Protein AF-A0A928SRW7-F1 (afdb_monomer_lite)

Sequence (64 aa):
MKLAIDLSEAQSEALLARAKTLGVSPEELALAAVAEALASPSDEFRSHAEQLLLKNAELYRRLA

Radius of gyration: 19.48 Å; chains: 1; bounding box: 41×30×47 Å

Secondary structure (DSSP, 8-state):
-----PPPHHHHHHHHHHHHHHTS-HHHHHHHHHHHHH-PPPHHHHHHHHHHHHHHHHHHHHH-

Foldseek 3Di:
DDDDDDDDPVRVVVLCVVCVVVVHDSVVVVVVVVVVVPDDDPVVNVVVVVVVVVVVVVVVVVVD

Structure (mmCIF, N/CA/C/O backbone):
data_AF-A0A928SRW7-F1
#
_entry.id   AF-A0A928SRW7-F1
#
loop_
_atom_site.group_PDB
_atom_site.id
_atom_site.type_symbol
_atom_site.label_atom_id
_atom_site.label_alt_id
_atom_site.label_comp_id
_atom_site.label_asym_id
_atom_site.label_entity_id
_atom_site.label_seq_id
_atom_site.pdbx_PDB_ins_code
_atom_site.Cartn_x
_atom_site.Cartn_y
_atom_site.Cartn_z
_atom_site.occupancy
_atom_site.B_iso_or_equiv
_atom_site.auth_seq_id
_atom_site.auth_comp_id
_atom_site.auth_asym_id
_atom_site.auth_atom_id
_atom_site.pdbx_PDB_model_num
ATOM 1 N N . MET A 1 1 ? -6.457 -16.845 2.849 1.00 84.88 1 MET A N 1
ATOM 2 C CA . MET A 1 1 ? -5.963 -16.953 4.244 1.00 84.88 1 MET A CA 1
ATOM 3 C C . MET A 1 1 ? -6.349 -15.686 5.001 1.00 84.88 1 MET A C 1
ATOM 5 O O . MET A 1 1 ? -6.655 -14.706 4.335 1.00 84.88 1 MET A O 1
ATOM 9 N N . LYS A 1 2 ? -6.352 -15.681 6.339 1.00 85.50 2 LYS A N 1
ATOM 10 C CA . LYS A 1 2 ? -6.466 -14.442 7.131 1.00 85.50 2 LYS A CA 1
ATOM 11 C C . LYS A 1 2 ? -5.087 -14.084 7.678 1.00 85.50 2 LYS A C 1
ATOM 13 O O . LYS A 1 2 ? -4.399 -14.972 8.172 1.00 85.50 2 LYS A O 1
ATOM 18 N N . LEU A 1 3 ? -4.700 -12.819 7.553 1.00 87.19 3 LEU A N 1
ATOM 19 C CA . LEU A 1 3 ? -3.431 -12.286 8.037 1.00 87.19 3 LEU A CA 1
ATOM 20 C C . LEU A 1 3 ? -3.741 -11.171 9.038 1.00 87.19 3 LEU A C 1
ATOM 22 O O . LEU A 1 3 ? -4.445 -10.227 8.692 1.00 87.19 3 LEU A O 1
ATOM 26 N N . ALA A 1 4 ? -3.251 -11.310 10.268 1.00 93.19 4 ALA A N 1
ATOM 27 C CA . ALA A 1 4 ? -3.275 -10.244 11.261 1.00 93.19 4 ALA A CA 1
ATOM 28 C C . ALA A 1 4 ? -1.898 -9.575 11.266 1.00 93.19 4 ALA A C 1
ATOM 30 O O . ALA A 1 4 ? -0.883 -10.269 11.331 1.00 93.19 4 ALA A O 1
ATOM 31 N N . ILE A 1 5 ? -1.877 -8.250 11.153 1.00 89.69 5 ILE A N 1
ATOM 32 C CA . ILE A 1 5 ? -0.663 -7.436 11.170 1.00 89.69 5 ILE A CA 1
ATOM 33 C C . ILE A 1 5 ? -0.834 -6.321 12.188 1.00 89.69 5 ILE A C 1
ATOM 35 O O . ILE A 1 5 ? -1.880 -5.675 12.229 1.00 89.69 5 ILE A O 1
ATOM 39 N N . ASP A 1 6 ? 0.207 -6.093 12.978 1.00 95.25 6 ASP A N 1
ATOM 40 C CA . ASP A 1 6 ? 0.269 -4.943 13.864 1.00 95.25 6 ASP A CA 1
ATOM 41 C C . ASP A 1 6 ? 0.781 -3.743 13.070 1.00 95.25 6 ASP A C 1
ATOM 43 O O . ASP A 1 6 ? 1.855 -3.783 12.463 1.00 95.25 6 ASP A O 1
ATOM 47 N N . LEU A 1 7 ? -0.010 -2.676 13.059 1.00 95.38 7 LEU A N 1
ATOM 48 C CA . LEU A 1 7 ? 0.362 -1.395 12.476 1.00 95.38 7 LEU A CA 1
ATOM 49 C C . LEU A 1 7 ? 0.738 -0.437 13.599 1.00 95.38 7 LEU A C 1
ATOM 51 O O . LEU A 1 7 ? 0.107 -0.427 14.658 1.00 95.38 7 LEU A O 1
ATOM 55 N N . SER A 1 8 ? 1.733 0.415 13.358 1.00 97.94 8 SER A N 1
ATOM 56 C CA . SER A 1 8 ? 1.927 1.566 14.234 1.00 97.94 8 SER A CA 1
ATOM 57 C C . SER A 1 8 ? 0.703 2.486 14.173 1.00 97.94 8 SER A C 1
ATOM 59 O O . SER A 1 8 ? -0.084 2.457 13.219 1.00 97.94 8 SER A O 1
ATOM 61 N N . GLU A 1 9 ? 0.545 3.338 15.182 1.00 97.44 9 GLU A N 1
ATOM 62 C CA . GLU A 1 9 ? -0.537 4.326 15.224 1.00 97.44 9 GLU A CA 1
ATOM 63 C C . GLU A 1 9 ? -0.529 5.210 13.965 1.00 97.44 9 GLU A C 1
ATOM 65 O O . GLU A 1 9 ? -1.531 5.295 13.259 1.00 97.44 9 GLU A O 1
ATOM 70 N N . ALA A 1 10 ? 0.645 5.725 13.583 1.00 97.69 10 ALA A N 1
ATOM 71 C CA . ALA A 1 10 ? 0.813 6.533 12.375 1.00 97.69 10 ALA A CA 1
ATOM 72 C C . ALA A 1 10 ? 0.438 5.782 11.079 1.00 97.69 10 ALA A C 1
ATOM 74 O O . ALA A 1 10 ? -0.160 6.361 10.172 1.00 97.69 10 ALA A O 1
ATOM 75 N N . GLN A 1 11 ? 0.770 4.490 10.971 1.00 97.06 11 GLN A N 1
ATOM 76 C CA . GLN A 1 11 ? 0.385 3.671 9.813 1.00 97.06 11 GLN A CA 1
ATOM 77 C C . GLN A 1 11 ? -1.130 3.444 9.761 1.00 97.06 11 GLN A C 1
ATOM 79 O O . GLN A 1 11 ? -1.724 3.499 8.683 1.00 97.06 11 GLN A O 1
ATOM 84 N N . SER A 1 12 ? -1.752 3.229 10.921 1.00 97.00 12 SER A N 1
ATOM 85 C CA . SER A 1 12 ? -3.199 3.041 11.046 1.00 97.00 12 SER A CA 1
ATOM 86 C C . SER A 1 12 ? -3.960 4.302 10.639 1.00 97.00 12 SER A C 1
ATOM 88 O O . SER A 1 12 ? -4.890 4.234 9.834 1.00 97.00 12 SER A O 1
ATOM 90 N N . GLU A 1 13 ? -3.528 5.467 11.126 1.00 98.00 13 GLU A N 1
ATOM 91 C CA . GLU A 1 13 ? -4.112 6.761 10.762 1.00 98.00 13 GLU A CA 1
ATOM 92 C C . GLU A 1 13 ? -3.984 7.046 9.263 1.00 98.00 13 GLU A C 1
ATOM 94 O O . GLU A 1 13 ? -4.959 7.440 8.617 1.00 98.00 13 GLU A O 1
ATOM 99 N N . ALA A 1 14 ? -2.806 6.798 8.685 1.00 97.69 14 ALA A N 1
ATOM 100 C CA . ALA A 1 14 ? -2.570 6.996 7.261 1.00 97.69 14 ALA A CA 1
ATOM 101 C C . ALA A 1 14 ? -3.467 6.094 6.395 1.00 97.69 14 ALA A C 1
ATOM 103 O O . ALA A 1 14 ? -4.050 6.566 5.413 1.00 97.69 14 ALA A O 1
ATOM 104 N N . LEU A 1 15 ? -3.620 4.817 6.768 1.00 97.25 15 LEU A N 1
ATOM 105 C CA . LEU A 1 15 ? -4.490 3.874 6.064 1.00 97.25 15 LEU A CA 1
ATOM 106 C C . LEU A 1 15 ? -5.957 4.320 6.128 1.00 97.25 15 LEU A C 1
ATOM 108 O O . LEU A 1 15 ? -6.624 4.382 5.094 1.00 97.25 15 LEU A O 1
ATOM 112 N N . LEU A 1 16 ? -6.438 4.690 7.319 1.00 97.94 16 LEU A N 1
ATOM 113 C CA . LEU A 1 16 ? -7.803 5.180 7.532 1.00 97.94 16 LEU A CA 1
ATOM 114 C C . LEU A 1 16 ? -8.086 6.443 6.715 1.00 97.94 16 LEU A C 1
ATOM 116 O O . LEU A 1 16 ? -9.109 6.529 6.032 1.00 97.94 16 LEU A O 1
ATOM 120 N N . ALA A 1 17 ? -7.172 7.414 6.747 1.00 98.25 17 ALA A N 1
ATOM 121 C CA . ALA A 1 17 ? -7.308 8.652 5.991 1.00 98.25 17 ALA A CA 1
ATOM 122 C C . ALA A 1 17 ? -7.359 8.385 4.481 1.00 98.25 17 ALA A C 1
ATOM 124 O O . ALA A 1 17 ? -8.200 8.944 3.774 1.00 98.25 17 ALA A O 1
ATOM 125 N N . ARG A 1 18 ? -6.494 7.496 3.978 1.00 97.69 18 ARG A N 1
ATOM 126 C CA . ARG A 1 18 ? -6.445 7.172 2.551 1.00 97.69 18 ARG A CA 1
ATOM 127 C C . ARG A 1 18 ? -7.687 6.418 2.088 1.00 97.69 18 ARG A C 1
ATOM 1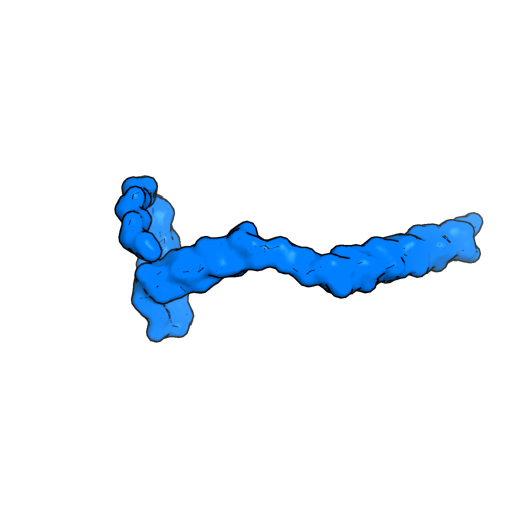29 O O . ARG A 1 18 ? -8.230 6.768 1.039 1.00 97.69 18 ARG A O 1
ATOM 136 N N . ALA A 1 19 ? -8.143 5.441 2.869 1.00 98.00 19 ALA A N 1
ATOM 137 C CA . ALA A 1 19 ? -9.356 4.675 2.603 1.00 98.00 19 ALA A CA 1
ATOM 138 C C . ALA A 1 19 ? -10.586 5.592 2.572 1.00 98.00 19 ALA A C 1
ATOM 140 O O . ALA A 1 19 ? -11.360 5.562 1.616 1.00 98.00 19 ALA A O 1
ATOM 141 N N . LYS A 1 20 ? -10.686 6.515 3.539 1.00 98.19 20 LYS A N 1
ATOM 142 C CA . LYS A 1 20 ? -11.745 7.529 3.590 1.00 98.19 20 LYS A CA 1
ATOM 143 C C . LYS A 1 20 ? -11.774 8.406 2.339 1.00 98.19 20 LYS A C 1
ATOM 145 O O . LYS A 1 20 ? -12.844 8.611 1.776 1.00 98.19 20 LYS A O 1
ATOM 150 N N . THR A 1 21 ? -10.623 8.902 1.885 1.00 98.12 21 THR A N 1
ATOM 151 C CA . THR A 1 21 ? -10.540 9.716 0.658 1.00 98.12 21 THR A CA 1
ATOM 152 C C . THR A 1 21 ? -10.964 8.936 -0.589 1.00 98.12 21 THR A C 1
ATOM 154 O O . THR A 1 21 ? -11.484 9.526 -1.530 1.00 98.12 21 THR A O 1
ATOM 157 N N . LEU A 1 22 ? -10.743 7.621 -0.606 1.00 96.81 22 LEU A N 1
ATOM 158 C CA . LEU A 1 22 ? -11.121 6.740 -1.714 1.00 96.81 22 LEU A CA 1
ATOM 159 C C . LEU A 1 22 ? -12.549 6.185 -1.602 1.00 96.81 22 LEU A C 1
ATOM 161 O O . LEU A 1 22 ? -13.030 5.594 -2.563 1.00 96.81 22 LEU A O 1
ATOM 165 N N . GLY A 1 23 ? -13.225 6.370 -0.464 1.00 97.81 23 GLY A N 1
ATOM 166 C CA . GLY A 1 23 ? -14.567 5.837 -0.227 1.00 97.81 23 GLY A CA 1
ATOM 167 C C . GLY A 1 23 ? -14.620 4.311 -0.105 1.00 97.81 23 GLY A C 1
ATOM 168 O O . GLY A 1 23 ? -15.663 3.726 -0.377 1.00 97.81 23 GLY A O 1
ATOM 169 N N . VAL A 1 24 ? -13.512 3.679 0.287 1.00 98.12 24 VAL A N 1
ATOM 170 C CA . VAL A 1 24 ? -13.388 2.221 0.477 1.00 98.12 24 VAL A CA 1
ATOM 171 C C . VAL A 1 24 ? -13.078 1.895 1.933 1.00 98.12 24 VAL A C 1
ATOM 173 O O . VAL A 1 24 ? -12.708 2.782 2.711 1.00 98.12 24 VAL A O 1
ATOM 176 N N . SER A 1 25 ? -13.203 0.626 2.319 1.00 97.88 25 SER A N 1
ATOM 177 C CA . SER A 1 25 ? -12.784 0.191 3.651 1.00 97.88 25 SER A CA 1
ATOM 178 C C . SER A 1 25 ? -11.245 0.146 3.769 1.00 97.88 25 SER A C 1
ATOM 180 O O . SER A 1 25 ? -10.545 -0.067 2.772 1.00 97.88 25 SER A O 1
ATOM 182 N N . PRO A 1 26 ? -10.673 0.328 4.976 1.00 96.38 26 PRO A N 1
ATOM 183 C CA . PRO A 1 26 ? -9.237 0.147 5.207 1.00 96.38 26 PRO A CA 1
ATOM 184 C C . PRO A 1 26 ? -8.733 -1.239 4.790 1.00 96.38 26 PRO A C 1
ATOM 186 O O . PRO A 1 26 ? -7.640 -1.359 4.244 1.00 96.38 26 PRO A O 1
ATOM 189 N N . GLU A 1 27 ? -9.538 -2.278 5.014 1.00 95.31 27 GLU A N 1
ATOM 190 C CA . GLU A 1 27 ? -9.238 -3.661 4.645 1.00 95.31 27 GLU A CA 1
ATOM 191 C C . GLU A 1 27 ? -9.221 -3.858 3.127 1.00 95.31 27 GLU A C 1
ATOM 193 O O . GLU A 1 27 ? -8.325 -4.525 2.611 1.00 95.31 27 GLU A O 1
ATOM 198 N N . GLU A 1 28 ? -10.173 -3.263 2.404 1.00 96.25 28 GLU A N 1
ATOM 199 C CA . GLU A 1 28 ? -10.214 -3.298 0.937 1.00 96.25 28 GLU A CA 1
ATOM 200 C C . GLU A 1 28 ? -8.986 -2.612 0.336 1.00 96.25 28 GLU A C 1
ATOM 202 O O . GLU A 1 28 ? -8.337 -3.161 -0.558 1.00 96.25 28 GLU A O 1
ATOM 207 N N . LEU A 1 29 ? -8.619 -1.444 0.870 1.00 96.62 29 LEU A N 1
ATOM 208 C CA . LEU A 1 29 ? -7.416 -0.730 0.454 1.00 96.62 29 LEU A CA 1
ATOM 209 C C . LEU A 1 29 ? -6.145 -1.533 0.763 1.00 96.62 29 LEU A C 1
ATOM 211 O O . LEU A 1 29 ? -5.261 -1.631 -0.088 1.00 96.62 29 LEU A O 1
ATOM 215 N N . ALA A 1 30 ? -6.050 -2.129 1.954 1.00 94.94 30 ALA A N 1
ATOM 216 C CA . ALA A 1 30 ? -4.905 -2.947 2.338 1.00 94.94 30 ALA A CA 1
ATOM 217 C C . ALA A 1 30 ? -4.768 -4.184 1.437 1.00 94.94 30 ALA A C 1
ATOM 219 O O . ALA A 1 30 ? -3.666 -4.514 1.001 1.00 94.94 30 ALA A O 1
ATOM 220 N N . LEU A 1 31 ? -5.885 -4.839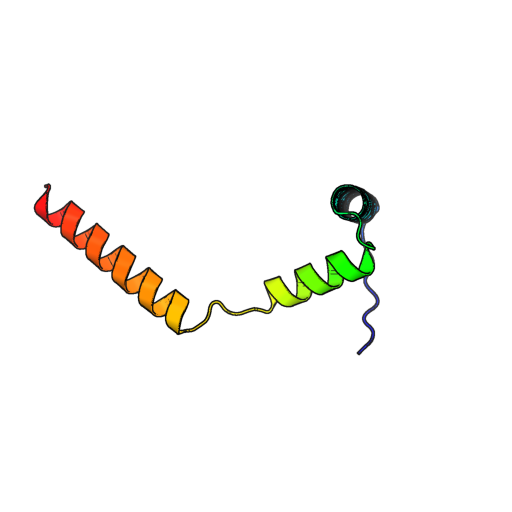 1.105 1.00 93.56 31 LEU A N 1
ATOM 221 C CA . LEU A 1 31 ? -5.900 -5.981 0.196 1.00 93.56 31 LEU A CA 1
ATOM 222 C C . LEU A 1 31 ? -5.438 -5.588 -1.212 1.00 93.56 31 LEU A C 1
ATOM 224 O O . LEU A 1 31 ? -4.619 -6.296 -1.798 1.00 93.56 31 LEU A O 1
ATOM 228 N N . ALA A 1 32 ? -5.924 -4.461 -1.737 1.00 93.50 32 ALA A N 1
ATOM 229 C CA . ALA A 1 32 ? -5.504 -3.944 -3.037 1.00 93.50 32 ALA A CA 1
ATOM 230 C C . ALA A 1 32 ? -4.003 -3.617 -3.056 1.00 93.50 32 ALA A C 1
ATOM 232 O O . ALA A 1 32 ? -3.303 -4.016 -3.982 1.00 93.50 32 ALA A O 1
ATOM 233 N N . ALA A 1 33 ? -3.491 -2.978 -2.001 1.00 92.06 33 ALA A N 1
ATOM 234 C CA . ALA A 1 33 ? -2.071 -2.666 -1.875 1.00 92.06 33 ALA A CA 1
ATOM 235 C C . ALA A 1 33 ? -1.196 -3.930 -1.814 1.00 92.06 33 ALA A C 1
ATOM 237 O O . ALA A 1 33 ? -0.137 -3.972 -2.433 1.00 92.06 33 ALA A O 1
ATOM 238 N N . VAL A 1 34 ? -1.637 -4.981 -1.110 1.00 92.19 34 VAL A N 1
ATOM 239 C CA . VAL A 1 34 ? -0.940 -6.279 -1.095 1.00 92.19 34 VAL A CA 1
ATOM 240 C C . VAL A 1 34 ? -0.968 -6.931 -2.477 1.00 92.19 34 VAL A C 1
ATOM 242 O O . VAL A 1 34 ? 0.055 -7.438 -2.927 1.00 92.19 34 VAL A O 1
ATOM 245 N N . ALA A 1 35 ? -2.113 -6.910 -3.162 1.00 90.44 35 ALA A N 1
ATOM 246 C CA . ALA A 1 35 ? -2.230 -7.456 -4.511 1.00 90.44 35 ALA A CA 1
ATOM 247 C C . ALA A 1 35 ? -1.304 -6.729 -5.495 1.00 90.44 35 ALA A C 1
ATOM 249 O O . ALA A 1 35 ? -0.626 -7.379 -6.284 1.00 90.44 35 ALA A O 1
ATOM 250 N N . GLU A 1 36 ? -1.227 -5.403 -5.406 1.00 88.69 36 GLU A N 1
ATOM 251 C CA . GLU A 1 36 ? -0.337 -4.584 -6.226 1.00 88.69 36 GLU A CA 1
ATOM 252 C C . GLU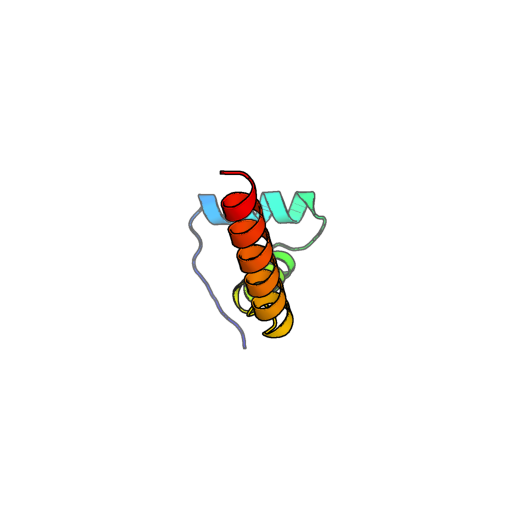 A 1 36 ? 1.140 -4.816 -5.885 1.00 88.69 36 GLU A C 1
ATOM 254 O O . GLU A 1 36 ? 1.953 -4.996 -6.785 1.00 88.69 36 GLU A O 1
ATOM 259 N N . ALA A 1 37 ? 1.492 -4.915 -4.601 1.00 87.56 37 ALA A N 1
ATOM 260 C CA . ALA A 1 37 ? 2.859 -5.220 -4.177 1.00 87.56 37 ALA A CA 1
ATOM 261 C C . ALA A 1 37 ? 3.333 -6.612 -4.636 1.00 87.56 37 ALA A C 1
ATOM 263 O O . ALA A 1 37 ? 4.523 -6.816 -4.873 1.00 87.56 37 ALA A O 1
ATOM 264 N N . LEU A 1 38 ? 2.411 -7.574 -4.745 1.00 87.25 38 LEU A N 1
ATOM 265 C CA . LEU A 1 38 ? 2.684 -8.930 -5.230 1.00 87.25 38 LEU A CA 1
ATOM 266 C C . LEU A 1 38 ? 2.554 -9.064 -6.749 1.00 87.25 38 LEU A C 1
ATOM 268 O O . LEU A 1 38 ? 2.998 -10.070 -7.310 1.00 87.25 38 LEU A O 1
ATOM 272 N N . ALA A 1 39 ? 1.969 -8.077 -7.426 1.00 84.50 39 ALA A N 1
ATOM 273 C CA . ALA A 1 39 ? 1.930 -8.052 -8.872 1.00 84.50 39 ALA A CA 1
ATOM 274 C C . ALA A 1 39 ? 3.359 -7.846 -9.388 1.00 84.50 39 ALA A C 1
ATOM 276 O O . ALA A 1 39 ? 3.916 -6.750 -9.342 1.00 84.50 39 ALA A O 1
ATOM 277 N N . SER A 1 40 ? 3.981 -8.914 -9.898 1.00 68.00 40 SER A N 1
ATOM 278 C CA . SER A 1 40 ? 5.150 -8.726 -10.754 1.00 68.00 40 SER A CA 1
ATOM 279 C C . SER A 1 40 ? 4.701 -7.941 -11.984 1.0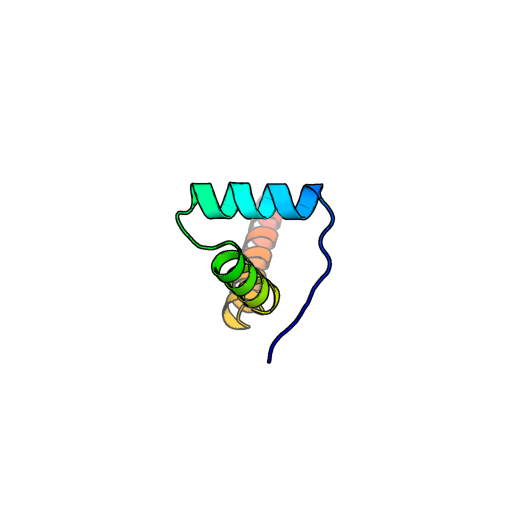0 68.00 40 SER A C 1
ATOM 281 O O . SER A 1 40 ? 3.675 -8.308 -12.569 1.00 68.00 40 SER A O 1
ATOM 283 N N . PRO A 1 41 ? 5.430 -6.888 -12.407 1.00 66.25 41 PRO A N 1
ATOM 284 C CA . PRO A 1 41 ? 5.195 -6.321 -13.725 1.00 66.25 41 PRO A CA 1
ATOM 285 C C . PRO A 1 41 ? 5.249 -7.477 -14.717 1.00 66.25 41 PRO A C 1
ATOM 287 O O . PRO A 1 41 ? 6.176 -8.289 -14.642 1.00 66.25 41 PRO A O 1
ATOM 290 N N . SER A 1 42 ? 4.232 -7.590 -15.575 1.00 69.62 42 SER A N 1
ATOM 291 C CA . SER A 1 42 ? 4.177 -8.682 -16.542 1.00 69.62 42 SER A CA 1
ATOM 292 C C . SER A 1 42 ? 5.499 -8.743 -17.304 1.00 69.62 42 SER A C 1
ATOM 294 O O . SER A 1 42 ? 6.133 -7.711 -17.552 1.00 69.62 42 SER A O 1
ATOM 296 N N . ASP A 1 43 ? 5.930 -9.944 -17.682 1.00 70.44 43 ASP A N 1
ATOM 297 C CA . ASP A 1 43 ? 7.153 -10.092 -18.475 1.00 70.44 43 ASP A CA 1
ATOM 298 C C . ASP A 1 43 ? 7.080 -9.257 -19.769 1.00 70.44 43 ASP A C 1
ATOM 300 O O . ASP A 1 43 ? 8.088 -8.712 -20.216 1.00 70.44 43 ASP A O 1
ATOM 304 N N . GLU A 1 44 ? 5.871 -9.037 -20.302 1.00 69.00 44 GLU A N 1
ATOM 305 C CA . GLU A 1 44 ? 5.605 -8.072 -21.375 1.00 69.00 44 GLU A CA 1
ATOM 306 C C . GLU A 1 44 ? 5.948 -6.629 -20.988 1.00 69.00 44 GLU A C 1
ATOM 308 O O . GLU A 1 44 ? 6.640 -5.945 -21.742 1.00 69.00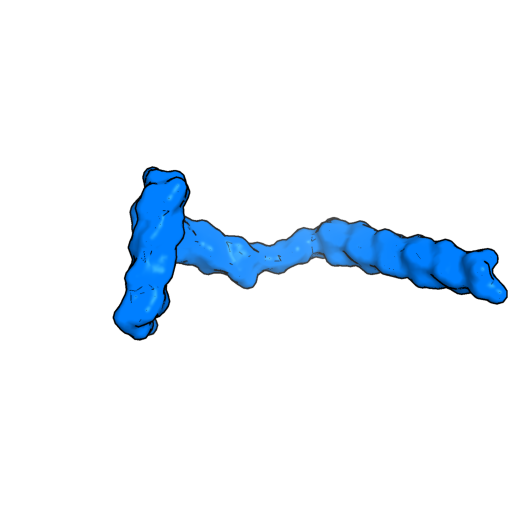 44 GLU A O 1
ATOM 313 N N . PHE A 1 45 ? 5.516 -6.147 -19.817 1.00 79.69 45 PHE A N 1
ATOM 314 C CA . PHE A 1 45 ? 5.854 -4.800 -19.357 1.00 79.69 45 PHE A CA 1
ATOM 315 C C . PHE A 1 45 ? 7.364 -4.634 -19.177 1.00 79.69 45 PHE A C 1
ATOM 317 O O . PHE A 1 45 ? 7.928 -3.633 -19.620 1.00 79.69 45 PHE A O 1
ATOM 324 N N . ARG A 1 46 ? 8.037 -5.626 -18.578 1.00 81.56 46 ARG A N 1
ATOM 325 C CA . ARG A 1 46 ? 9.502 -5.619 -18.443 1.00 81.56 46 ARG A CA 1
ATOM 326 C C . ARG A 1 46 ? 10.193 -5.581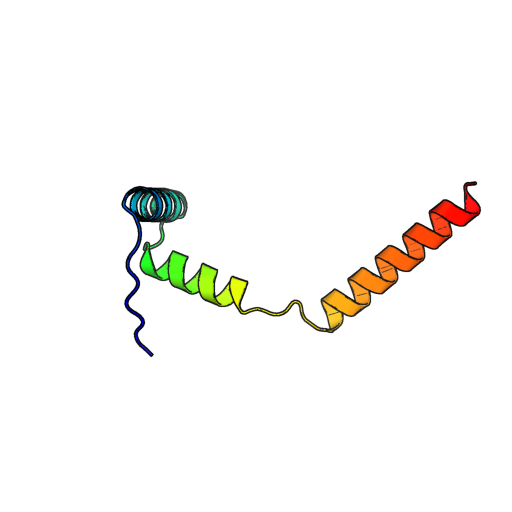 -19.802 1.00 81.56 46 ARG A C 1
ATOM 328 O O . ARG A 1 46 ? 11.049 -4.726 -20.011 1.00 81.56 46 ARG A O 1
ATOM 335 N N . SER A 1 47 ? 9.775 -6.430 -20.738 1.00 80.44 47 SER A N 1
ATOM 336 C CA . SER A 1 47 ? 10.343 -6.473 -22.088 1.00 80.44 47 SER A CA 1
ATOM 337 C C . SER A 1 47 ? 10.158 -5.147 -22.833 1.00 80.44 47 SER A C 1
ATOM 339 O O . SER A 1 47 ? 11.098 -4.624 -23.434 1.00 80.44 47 SER A O 1
ATOM 341 N N . HIS A 1 48 ? 8.973 -4.540 -22.746 1.00 84.81 48 HIS A N 1
ATOM 342 C CA . HIS A 1 48 ? 8.717 -3.240 -23.363 1.00 84.81 48 HIS A CA 1
ATOM 343 C C . HIS A 1 48 ? 9.501 -2.103 -22.702 1.00 84.81 48 HIS A C 1
ATOM 345 O O . HIS A 1 48 ? 10.010 -1.229 -23.408 1.00 84.81 48 HIS A O 1
ATOM 351 N N . ALA A 1 49 ? 9.643 -2.117 -21.374 1.00 86.62 49 ALA A N 1
ATOM 352 C CA . ALA A 1 49 ? 10.457 -1.145 -20.654 1.00 86.62 49 ALA A CA 1
ATOM 353 C C . ALA A 1 49 ? 11.936 -1.237 -21.067 1.00 86.62 49 ALA A C 1
ATOM 355 O O . ALA A 1 49 ? 12.553 -0.213 -21.361 1.00 86.62 49 ALA A O 1
ATOM 356 N N . GLU A 1 50 ? 12.489 -2.446 -21.181 1.00 90.00 50 GLU A N 1
ATOM 357 C CA . GLU A 1 50 ? 13.857 -2.668 -21.666 1.00 90.00 50 GLU A CA 1
ATOM 358 C C . GLU A 1 50 ? 14.045 -2.177 -23.106 1.00 90.00 50 GLU A C 1
ATOM 360 O O . GLU A 1 50 ? 15.003 -1.457 -23.400 1.00 90.00 50 GLU A O 1
ATOM 365 N N . GLN A 1 51 ? 13.104 -2.485 -24.004 1.00 87.94 51 GLN A N 1
ATOM 366 C CA . GLN A 1 51 ? 13.144 -1.998 -25.386 1.00 87.94 51 GLN A CA 1
ATOM 367 C C . GLN A 1 51 ? 13.090 -0.467 -25.468 1.00 87.94 51 GLN A C 1
ATOM 369 O O . GLN A 1 51 ? 13.792 0.135 -26.286 1.00 87.94 51 GLN A O 1
ATOM 374 N N . LEU A 1 52 ? 12.272 0.180 -24.634 1.00 92.19 52 LEU A N 1
ATOM 375 C CA . LEU A 1 52 ? 12.171 1.637 -24.581 1.00 92.19 52 LEU A CA 1
ATOM 376 C C . LEU A 1 52 ? 13.473 2.272 -24.073 1.00 92.19 52 LEU A C 1
ATOM 378 O O . LEU A 1 52 ? 13.935 3.266 -24.638 1.00 92.19 52 LEU A O 1
ATOM 382 N N . LEU A 1 53 ? 14.086 1.695 -23.037 1.00 93.19 53 LEU A N 1
ATOM 383 C CA . LEU A 1 53 ? 15.369 2.155 -22.503 1.00 93.19 53 LEU A CA 1
ATOM 384 C C . LEU A 1 53 ? 16.496 2.008 -23.533 1.00 93.19 53 LEU A C 1
ATOM 386 O O . LEU A 1 53 ? 17.269 2.947 -23.717 1.00 93.19 53 LEU A O 1
ATOM 390 N N . LEU A 1 54 ? 16.549 0.887 -24.260 1.00 93.38 54 LEU A N 1
ATOM 391 C CA . LEU A 1 54 ? 17.515 0.671 -25.341 1.00 93.38 54 LEU A CA 1
ATOM 392 C C . LEU A 1 54 ? 17.349 1.693 -26.472 1.00 93.38 54 LEU A C 1
ATOM 394 O O . LEU A 1 54 ? 18.333 2.297 -26.897 1.00 93.38 54 LEU A O 1
ATOM 398 N N . LYS A 1 55 ? 16.109 1.947 -26.914 1.00 90.25 55 LYS A N 1
ATOM 399 C CA . LYS A 1 55 ? 15.822 2.969 -27.936 1.00 90.25 55 LYS A CA 1
ATOM 400 C C . LYS A 1 55 ? 16.252 4.366 -27.492 1.00 90.25 55 LYS A C 1
ATOM 402 O O . LYS A 1 55 ? 16.832 5.103 -28.284 1.00 90.25 55 LYS A O 1
ATOM 407 N N . ASN A 1 56 ? 16.001 4.729 -26.235 1.00 90.94 56 ASN A N 1
ATOM 408 C CA . ASN A 1 56 ? 16.435 6.017 -25.696 1.00 90.94 56 ASN A CA 1
ATOM 409 C C . ASN A 1 56 ? 17.960 6.111 -25.604 1.00 90.94 56 ASN A C 1
ATOM 411 O O . ASN A 1 56 ? 18.533 7.111 -26.026 1.00 90.94 56 ASN A O 1
ATOM 415 N N . ALA A 1 57 ? 18.631 5.065 -25.119 1.00 90.94 57 ALA A N 1
ATOM 416 C CA . ALA A 1 57 ? 20.090 5.018 -25.072 1.00 90.94 57 ALA A CA 1
ATOM 417 C C . ALA A 1 57 ? 20.713 5.166 -26.471 1.00 90.94 57 ALA A C 1
ATOM 419 O O . ALA A 1 57 ? 21.723 5.850 -26.637 1.00 90.94 57 ALA A O 1
ATOM 420 N N . GLU A 1 58 ? 20.097 4.562 -27.488 1.00 90.62 58 GLU A N 1
ATOM 421 C CA . GLU A 1 58 ? 20.521 4.701 -28.878 1.00 90.62 58 GLU A CA 1
ATOM 422 C C . GLU A 1 58 ? 20.270 6.109 -29.436 1.00 90.62 58 GLU A C 1
ATOM 424 O O . GLU A 1 58 ? 21.147 6.661 -30.099 1.00 90.62 58 GLU A O 1
ATOM 429 N N . LEU A 1 59 ? 19.121 6.723 -29.134 1.00 91.12 59 LEU A N 1
ATOM 430 C CA . LEU A 1 59 ? 18.844 8.120 -29.484 1.00 91.12 59 LEU A CA 1
ATOM 431 C C . LEU A 1 59 ? 19.897 9.057 -28.893 1.00 91.12 59 LEU A C 1
ATOM 433 O O . LEU A 1 59 ? 20.504 9.826 -29.635 1.00 91.12 59 LEU A O 1
ATOM 437 N N . TYR A 1 60 ? 20.169 8.949 -27.590 1.00 90.50 60 TYR A N 1
ATOM 438 C CA . TYR A 1 60 ? 21.189 9.765 -26.932 1.00 90.50 60 TYR A CA 1
ATOM 439 C C . TYR A 1 60 ? 22.579 9.559 -27.539 1.00 90.50 60 TYR A C 1
ATOM 441 O O . TYR A 1 60 ? 23.311 10.527 -27.710 1.00 90.50 60 TYR A O 1
ATOM 449 N N . ARG A 1 61 ? 22.930 8.327 -27.931 1.00 86.25 61 ARG A N 1
ATOM 450 C CA . ARG A 1 61 ? 24.209 8.038 -28.597 1.00 86.25 61 ARG A CA 1
ATOM 451 C C . ARG A 1 61 ? 24.337 8.708 -29.968 1.00 86.25 61 ARG A C 1
ATOM 453 O O . ARG A 1 61 ? 25.443 9.040 -30.359 1.00 86.25 61 ARG A O 1
ATOM 460 N N . ARG A 1 62 ? 23.237 8.869 -30.708 1.00 88.56 62 ARG A N 1
ATOM 461 C CA . ARG A 1 62 ? 23.228 9.512 -32.038 1.00 88.56 62 ARG A CA 1
ATOM 462 C C . ARG A 1 62 ? 23.202 11.042 -31.973 1.00 88.56 62 ARG A C 1
ATOM 464 O O . ARG A 1 62 ? 23.465 11.689 -32.980 1.00 88.56 62 ARG A O 1
ATOM 471 N N . LEU A 1 63 ? 22.807 11.597 -30.829 1.00 84.06 63 LEU A N 1
ATOM 472 C CA . LEU A 1 63 ? 22.704 13.037 -30.570 1.00 84.06 63 LEU A CA 1
ATOM 473 C C . LEU A 1 63 ? 23.994 13.650 -29.993 1.00 84.06 63 LEU A C 1
ATOM 475 O O . LEU A 1 63 ? 24.065 14.874 -29.891 1.00 84.06 63 LEU A O 1
ATOM 479 N N . ALA A 1 64 ? 24.971 12.824 -29.609 1.00 64.81 64 ALA A N 1
ATOM 480 C CA . ALA A 1 64 ? 26.308 13.216 -29.157 1.00 64.81 64 ALA A CA 1
ATOM 481 C C . ALA A 1 64 ? 27.333 13.053 -30.287 1.00 64.81 64 ALA A C 1
ATOM 483 O O . ALA A 1 64 ? 28.283 13.865 -30.323 1.00 64.81 64 ALA A O 1
#

pLDDT: mean 90.01, std 8.63, range [64.81, 98.25]